Protein AF-A0A914SF68-F1 (afdb_monomer_lite)

pLDDT: mean 93.03, std 9.82, range [48.0, 98.44]

Radius of gyration: 13.91 Å; chains: 1; bounding box: 31×33×35 Å

Sequence (64 aa):
MGGQLKPVTIWTSQDSGDYSKEVWAPKIHFIDNKFYIYFAADNGTNDFHRIYCLENPSNDSTTG

Foldseek 3Di:
DDDDDDDADQDAADCFDAARADWDDWDWDQDPQKIKIWTWGGGPDCVSIDIDIDIGNDNDSRDD

Structure (mmCIF, N/CA/C/O backbone):
data_AF-A0A914SF68-F1
#
_entry.id   AF-A0A914SF68-F1
#
loop_
_atom_site.group_PDB
_atom_site.id
_atom_site.type_symbol
_atom_site.label_atom_id
_atom_site.label_alt_id
_atom_site.label_comp_id
_atom_site.label_asym_id
_atom_site.label_entity_id
_atom_site.label_seq_id
_atom_site.pdbx_PDB_ins_code
_atom_site.Cartn_x
_atom_site.Cartn_y
_atom_site.Cartn_z
_atom_site.occupancy
_atom_site.B_iso_or_equiv
_atom_site.auth_seq_id
_atom_site.auth_comp_id
_ato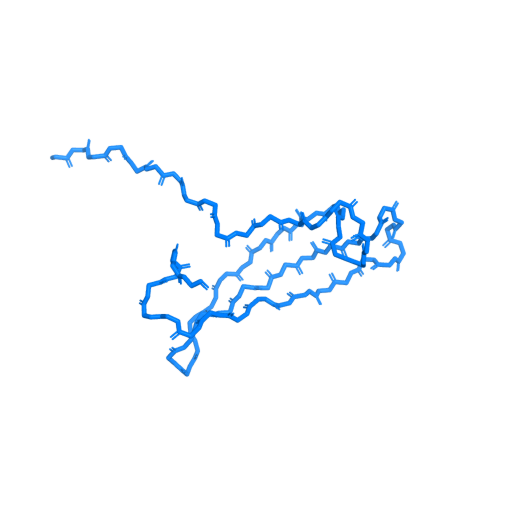m_site.auth_asym_id
_atom_site.auth_atom_id
_atom_site.pdbx_PDB_model_num
ATOM 1 N N . MET A 1 1 ? -10.470 26.346 19.243 1.00 48.00 1 MET A N 1
ATOM 2 C CA . MET A 1 1 ? -9.416 25.415 19.700 1.00 48.00 1 MET A CA 1
ATOM 3 C C . MET A 1 1 ? -8.823 24.763 18.460 1.00 48.00 1 MET A C 1
ATOM 5 O O . MET A 1 1 ? -9.487 23.932 17.863 1.00 48.00 1 MET A O 1
ATOM 9 N N . GLY A 1 2 ? -7.661 25.226 17.993 1.00 54.19 2 GLY A N 1
ATOM 10 C CA . GLY A 1 2 ? -6.996 24.682 16.804 1.00 54.19 2 GLY A CA 1
ATOM 11 C C . GLY A 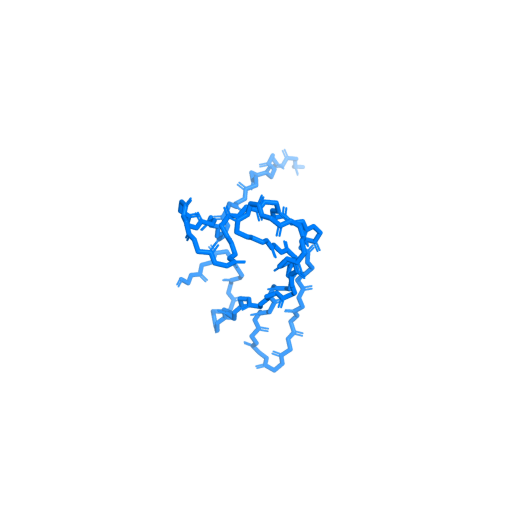1 2 ? -5.859 23.764 17.228 1.00 54.19 2 GLY A C 1
ATOM 12 O O . GLY A 1 2 ? -4.740 24.231 17.406 1.00 54.19 2 GLY A O 1
ATOM 13 N N . GLY A 1 3 ? -6.156 22.488 17.466 1.00 71.75 3 GLY A N 1
ATOM 14 C CA . GLY A 1 3 ? -5.113 21.487 17.675 1.00 71.75 3 GLY A CA 1
ATOM 15 C C . GLY A 1 3 ? -4.394 21.219 16.356 1.00 71.75 3 GLY A C 1
ATOM 16 O O . GLY A 1 3 ? -5.042 21.004 15.334 1.00 71.75 3 GLY A O 1
ATOM 17 N N . GLN A 1 4 ? -3.063 21.246 16.365 1.00 73.81 4 GLN A N 1
ATOM 18 C CA . GLN A 1 4 ? -2.271 20.816 15.219 1.00 73.81 4 GLN A CA 1
ATOM 19 C C . GLN A 1 4 ? -2.421 19.299 15.076 1.00 73.81 4 GLN A C 1
ATOM 21 O O . GLN A 1 4 ? -1.987 18.544 15.947 1.00 73.81 4 GLN A O 1
ATOM 26 N N . LEU A 1 5 ? -3.050 18.853 13.992 1.00 82.88 5 LEU A N 1
ATOM 27 C CA . LEU A 1 5 ? -3.114 17.433 13.667 1.00 82.88 5 LEU A CA 1
ATOM 28 C C . LEU A 1 5 ? -1.711 16.969 13.269 1.00 82.88 5 LEU A C 1
ATOM 30 O O . LEU A 1 5 ? -1.099 17.535 12.361 1.00 82.88 5 LEU A O 1
ATOM 34 N N . LYS A 1 6 ? -1.186 15.962 13.972 1.00 88.00 6 LYS A N 1
ATOM 35 C CA . LYS A 1 6 ? 0.056 15.292 13.584 1.00 88.00 6 LYS A CA 1
ATOM 36 C C . LYS A 1 6 ? -0.293 14.119 12.668 1.00 88.00 6 LYS A C 1
ATOM 38 O O . LYS A 1 6 ? -1.141 13.316 13.055 1.00 88.00 6 LYS A O 1
ATOM 43 N N . PRO A 1 7 ? 0.327 14.008 11.482 1.00 90.06 7 PRO A N 1
ATOM 44 C CA . PRO A 1 7 ? 0.154 12.824 10.657 1.00 90.06 7 PRO A CA 1
ATOM 45 C C . PRO A 1 7 ? 0.692 11.596 11.399 1.00 90.06 7 PRO A C 1
ATOM 47 O O . PRO A 1 7 ? 1.708 11.681 12.093 1.00 90.06 7 PRO A O 1
ATOM 50 N N . VAL A 1 8 ? 0.007 10.465 11.242 1.00 92.50 8 VAL A N 1
ATOM 51 C CA . VAL A 1 8 ? 0.441 9.165 11.761 1.00 92.50 8 VAL A CA 1
ATOM 52 C C . VAL A 1 8 ? 0.811 8.283 10.578 1.00 92.50 8 VAL A C 1
ATOM 54 O O . VAL A 1 8 ? 0.009 8.099 9.662 1.00 92.50 8 VAL A O 1
ATOM 57 N N . THR A 1 9 ? 2.025 7.739 10.597 1.00 94.50 9 THR A N 1
ATOM 58 C CA . THR A 1 9 ? 2.441 6.702 9.651 1.00 94.50 9 THR A CA 1
ATOM 59 C C . THR A 1 9 ? 1.902 5.367 10.139 1.00 94.50 9 THR A C 1
ATOM 61 O O . THR A 1 9 ? 2.296 4.903 11.204 1.00 94.50 9 THR A O 1
ATOM 64 N N . ILE A 1 10 ? 1.010 4.758 9.364 1.00 94.81 10 ILE A N 1
ATOM 65 C CA . ILE A 1 10 ? 0.385 3.471 9.710 1.00 94.81 10 ILE A CA 1
ATOM 66 C C . ILE A 1 10 ? 1.113 2.269 9.103 1.00 94.81 10 ILE A C 1
ATOM 68 O O . ILE A 1 10 ? 0.904 1.139 9.525 1.00 94.81 10 ILE A O 1
ATOM 72 N N . TRP A 1 11 ? 1.959 2.501 8.100 1.00 96.12 11 TRP A N 1
ATOM 73 C CA . TRP A 1 11 ? 2.731 1.462 7.436 1.00 96.12 11 TRP A CA 1
ATOM 74 C C . TRP A 1 11 ? 3.916 2.073 6.688 1.00 96.12 11 TRP A C 1
ATOM 76 O O . TRP A 1 11 ? 3.813 3.177 6.149 1.00 96.12 11 TRP A O 1
ATOM 86 N N . THR A 1 12 ? 5.012 1.321 6.630 1.00 96.06 12 THR A N 1
ATOM 87 C CA . THR A 1 12 ? 6.204 1.630 5.837 1.00 96.06 12 THR A CA 1
ATOM 88 C C . THR A 1 12 ? 6.539 0.401 5.004 1.00 96.06 12 THR A C 1
ATOM 90 O O . THR A 1 12 ? 6.486 -0.722 5.511 1.00 96.06 12 THR A O 1
ATOM 93 N N . SER A 1 13 ? 6.887 0.602 3.735 1.00 95.94 13 SER A N 1
ATOM 94 C CA . SER A 1 13 ? 7.324 -0.490 2.872 1.00 95.94 13 SER A CA 1
ATOM 95 C C . SER A 1 13 ? 8.616 -1.126 3.381 1.00 95.94 13 SER A C 1
ATOM 97 O O . SER A 1 13 ? 9.430 -0.489 4.047 1.00 95.94 13 SER A O 1
ATOM 99 N N . GLN A 1 14 ? 8.809 -2.404 3.059 1.00 95.19 14 GLN A N 1
ATOM 100 C CA . GLN A 1 14 ? 10.086 -3.074 3.299 1.00 95.19 14 GLN A CA 1
ATOM 101 C C . GLN A 1 14 ? 11.155 -2.540 2.338 1.00 95.19 14 GLN A C 1
ATOM 103 O O . GLN A 1 14 ? 10.837 -1.948 1.307 1.00 95.19 14 GLN A O 1
ATOM 108 N N . ASP A 1 15 ? 12.427 -2.800 2.638 1.00 95.88 15 ASP A N 1
ATOM 109 C CA . ASP A 1 15 ? 13.542 -2.330 1.807 1.00 95.88 15 ASP A CA 1
ATOM 110 C C . ASP A 1 15 ? 13.593 -2.998 0.421 1.00 95.88 15 ASP A C 1
ATOM 112 O O . ASP A 1 15 ? 14.116 -2.408 -0.533 1.00 95.88 15 ASP A O 1
ATOM 116 N N . SER A 1 16 ? 13.043 -4.215 0.313 1.00 96.69 16 SER A N 1
ATOM 117 C CA . SER A 1 16 ? 13.015 -5.054 -0.893 1.00 96.69 16 SER A CA 1
ATOM 118 C C . SER A 1 16 ? 11.726 -5.887 -0.982 1.00 96.69 16 SER A C 1
ATOM 120 O O . SER A 1 16 ? 11.004 -6.011 0.007 1.00 96.69 16 SER A O 1
ATOM 122 N N . GLY A 1 17 ? 11.428 -6.436 -2.164 1.00 96.31 17 GLY A N 1
ATOM 123 C CA . GLY A 1 17 ? 10.209 -7.210 -2.444 1.00 96.31 17 GLY A CA 1
ATOM 124 C C . GLY A 1 17 ? 9.200 -6.468 -3.328 1.00 96.31 17 GLY A C 1
ATOM 125 O O . GLY A 1 17 ? 9.414 -5.314 -3.696 1.00 96.31 17 GLY A O 1
ATOM 126 N N . ASP A 1 18 ? 8.095 -7.131 -3.669 1.00 96.69 18 ASP A N 1
ATOM 127 C CA . ASP A 1 18 ? 7.160 -6.697 -4.725 1.00 96.69 18 ASP A CA 1
ATOM 128 C C . ASP A 1 18 ? 6.366 -5.410 -4.423 1.00 96.69 18 ASP A C 1
ATOM 130 O O . ASP A 1 18 ? 5.769 -4.829 -5.328 1.00 96.69 18 ASP A O 1
ATOM 134 N N . TYR A 1 19 ? 6.383 -4.943 -3.172 1.00 96.62 19 TYR A N 1
ATOM 135 C CA . TYR A 1 19 ? 5.715 -3.722 -2.696 1.00 96.62 19 TYR A CA 1
ATOM 136 C C . TYR A 1 19 ? 6.689 -2.745 -2.002 1.00 96.62 19 TYR A C 1
ATOM 138 O O . TYR A 1 19 ? 6.305 -1.994 -1.104 1.00 96.62 19 TYR A O 1
ATOM 146 N N . SER A 1 20 ? 7.976 -2.799 -2.358 1.00 97.62 20 SER A N 1
ATOM 147 C CA . SER A 1 20 ? 9.059 -2.087 -1.657 1.00 97.62 20 SER A CA 1
ATOM 148 C C . SER A 1 20 ? 9.405 -0.707 -2.215 1.00 97.62 20 SER A C 1
ATOM 150 O O . SER A 1 20 ? 10.048 0.084 -1.518 1.00 97.62 20 SER A O 1
ATOM 152 N N . LYS A 1 21 ? 9.018 -0.413 -3.459 1.00 97.75 21 LYS A N 1
ATOM 153 C CA . LYS A 1 21 ? 9.339 0.825 -4.181 1.00 97.75 21 LYS A CA 1
ATOM 154 C C . LYS A 1 21 ? 8.082 1.446 -4.786 1.00 97.75 21 LYS A C 1
ATOM 156 O O . LYS A 1 21 ? 7.048 0.794 -4.906 1.00 97.75 21 LYS A O 1
ATOM 161 N N . GLU A 1 22 ? 8.195 2.734 -5.111 1.00 97.38 22 GLU A N 1
ATOM 162 C CA . GLU A 1 22 ? 7.165 3.523 -5.801 1.00 97.38 22 GLU A CA 1
ATOM 163 C C . GLU A 1 22 ? 5.755 3.408 -5.184 1.00 97.38 22 GLU A C 1
ATOM 165 O O . GLU A 1 22 ? 4.771 3.152 -5.868 1.00 97.38 22 GLU A O 1
ATOM 170 N N . VAL A 1 23 ? 5.644 3.599 -3.861 1.00 97.75 23 VAL A N 1
ATOM 171 C CA . VAL A 1 23 ? 4.365 3.512 -3.127 1.00 97.75 23 VAL A CA 1
ATOM 172 C C . VAL A 1 23 ? 3.462 4.702 -3.450 1.00 97.75 23 VAL A C 1
ATOM 174 O O . VAL A 1 23 ? 3.712 5.821 -2.992 1.00 97.75 23 VAL A O 1
ATOM 177 N N . TRP A 1 24 ? 2.387 4.472 -4.201 1.00 97.56 24 TRP A N 1
ATOM 178 C CA . TRP A 1 24 ? 1.549 5.529 -4.764 1.00 97.56 24 TRP A CA 1
ATOM 179 C C . TRP A 1 24 ? 0.062 5.420 -4.400 1.00 97.56 24 TRP A C 1
ATOM 181 O O . TRP A 1 24 ? -0.504 4.342 -4.209 1.00 97.56 24 TRP A O 1
ATOM 191 N N . ALA A 1 25 ? -0.572 6.599 -4.373 1.00 97.25 25 ALA A N 1
ATOM 192 C CA . ALA A 1 25 ? -2.021 6.819 -4.365 1.00 97.25 25 ALA A CA 1
ATOM 193 C C . ALA A 1 25 ? -2.835 5.961 -3.367 1.00 97.25 25 ALA A C 1
ATOM 195 O O . ALA A 1 25 ? -3.827 5.344 -3.774 1.00 97.25 25 ALA A O 1
ATOM 196 N N . PRO A 1 26 ? -2.476 5.931 -2.067 1.00 97.31 26 PRO A N 1
ATOM 197 C CA . PRO A 1 26 ? -3.223 5.150 -1.094 1.00 97.31 26 PRO A CA 1
ATOM 198 C C . PRO A 1 26 ? -4.666 5.655 -0.950 1.00 97.31 26 PRO A C 1
ATOM 200 O O . PRO A 1 26 ? -4.923 6.862 -0.897 1.00 97.31 26 PRO A O 1
ATOM 203 N N . LYS A 1 27 ? -5.611 4.720 -0.835 1.00 98.06 27 LYS A N 1
ATOM 204 C CA . LYS A 1 27 ? -7.015 4.973 -0.491 1.00 98.06 27 LYS A CA 1
ATOM 205 C C . LYS A 1 27 ? -7.438 4.085 0.666 1.00 98.06 27 LYS A C 1
ATOM 207 O O . LYS A 1 27 ? -7.213 2.878 0.634 1.00 98.06 27 LYS A O 1
ATOM 212 N N . ILE A 1 28 ? -8.084 4.687 1.657 1.00 96.88 28 ILE A N 1
ATOM 213 C CA . ILE A 1 28 ? -8.622 3.991 2.825 1.00 96.88 28 ILE A CA 1
ATOM 214 C C . ILE A 1 28 ? -10.128 3.776 2.678 1.00 96.88 28 ILE A C 1
ATOM 216 O O . ILE A 1 28 ? -10.864 4.682 2.286 1.00 96.88 28 ILE A O 1
ATOM 220 N N . HIS A 1 29 ? -10.577 2.571 3.015 1.00 97.31 29 HIS A N 1
ATOM 221 C CA . HIS A 1 29 ? -11.978 2.178 3.073 1.00 97.31 29 HIS A CA 1
ATOM 222 C C . HIS A 1 29 ? -12.277 1.529 4.424 1.00 97.31 29 HIS A C 1
ATOM 224 O O . HIS A 1 29 ? -11.422 0.849 4.986 1.00 97.31 29 HIS A O 1
ATOM 230 N N . PHE A 1 30 ? -13.497 1.718 4.922 1.00 97.06 30 PHE A N 1
ATOM 231 C CA . PHE A 1 30 ? -14.012 1.000 6.084 1.00 97.06 30 PHE A CA 1
ATOM 232 C C . PHE A 1 30 ? -15.163 0.103 5.631 1.00 97.06 30 PHE A C 1
ATOM 234 O O . PHE A 1 30 ? -16.181 0.603 5.150 1.00 97.06 30 PHE A O 1
ATOM 241 N N . ILE A 1 31 ? -14.957 -1.211 5.701 1.00 97.44 31 ILE A N 1
ATOM 242 C CA . ILE A 1 31 ? -15.855 -2.241 5.162 1.00 97.44 31 ILE A CA 1
ATOM 243 C C . ILE A 1 31 ? -15.905 -3.370 6.190 1.00 97.44 31 ILE A C 1
ATOM 245 O O . ILE A 1 31 ? -14.862 -3.763 6.703 1.00 97.44 31 ILE A O 1
ATOM 249 N N . ASP A 1 32 ? -17.101 -3.858 6.520 1.00 96.81 32 ASP A N 1
ATOM 250 C CA . ASP A 1 32 ? -17.310 -4.982 7.447 1.00 96.81 32 ASP A CA 1
ATOM 251 C C . ASP A 1 32 ? -16.506 -4.874 8.755 1.00 96.81 32 ASP A C 1
ATOM 253 O O . ASP A 1 32 ? -15.841 -5.811 9.193 1.00 96.81 32 ASP A O 1
ATOM 257 N N . ASN A 1 33 ? -16.567 -3.693 9.381 1.00 96.19 33 ASN A N 1
ATOM 258 C CA . ASN A 1 33 ? -15.889 -3.374 10.641 1.00 96.19 33 ASN A CA 1
ATOM 259 C C . ASN A 1 33 ? -14.352 -3.452 10.599 1.00 96.19 33 ASN A 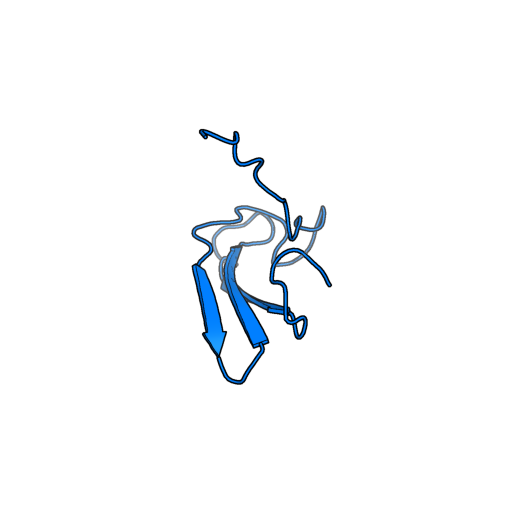C 1
ATOM 261 O O . ASN A 1 33 ? -13.721 -3.553 11.649 1.00 96.19 33 ASN A O 1
ATOM 265 N N . LYS A 1 34 ? -13.742 -3.357 9.414 1.00 97.44 34 LYS A N 1
ATOM 266 C CA . LYS A 1 34 ? -12.287 -3.318 9.241 1.00 97.44 34 LYS A CA 1
ATOM 267 C C . LYS A 1 34 ? -11.857 -2.190 8.316 1.00 97.44 34 LYS A C 1
ATOM 269 O O . LYS A 1 34 ? -12.604 -1.759 7.433 1.00 97.44 34 LYS A O 1
ATOM 274 N N . PHE A 1 35 ? -10.624 -1.731 8.495 1.00 97.88 35 PHE A N 1
ATOM 275 C CA . PHE A 1 35 ? -9.984 -0.805 7.572 1.00 97.88 35 PHE A CA 1
ATOM 276 C C . PHE A 1 35 ? -9.222 -1.564 6.489 1.00 97.88 35 PHE A C 1
ATOM 278 O O . PHE A 1 35 ? -8.476 -2.497 6.777 1.00 97.88 35 PHE A O 1
ATOM 285 N N . TYR A 1 36 ? -9.374 -1.106 5.250 1.00 98.00 36 TYR A N 1
ATOM 286 C CA . TYR A 1 36 ? -8.640 -1.587 4.087 1.00 98.00 36 TYR A CA 1
ATOM 287 C C . TYR A 1 36 ? -7.928 -0.416 3.422 1.00 98.00 36 TYR A C 1
ATOM 289 O O . TYR A 1 36 ? -8.577 0.549 3.008 1.00 98.00 36 TYR A O 1
ATOM 297 N N . ILE A 1 37 ? -6.603 -0.489 3.311 1.00 98.00 37 ILE A N 1
ATOM 298 C CA . ILE A 1 37 ? -5.802 0.505 2.590 1.00 98.00 37 ILE A CA 1
ATOM 299 C C . ILE A 1 37 ? -5.310 -0.114 1.291 1.00 98.00 37 ILE A C 1
ATOM 301 O O . ILE A 1 37 ? -4.472 -1.012 1.309 1.00 98.00 37 ILE A O 1
ATOM 305 N N . TYR A 1 38 ? -5.818 0.386 0.169 1.00 98.38 38 TYR A N 1
ATOM 306 C CA . TYR A 1 38 ? -5.363 0.011 -1.165 1.00 98.38 38 TYR A CA 1
ATOM 307 C C . TYR A 1 38 ? -4.312 1.001 -1.641 1.00 98.38 38 TYR A C 1
ATOM 309 O O . TYR A 1 38 ? -4.535 2.207 -1.562 1.00 98.38 38 TYR A O 1
ATOM 317 N N . PHE A 1 39 ? -3.193 0.509 -2.156 1.00 98.31 39 PHE A N 1
ATOM 318 C CA . PHE A 1 39 ? -2.112 1.333 -2.697 1.00 98.31 39 PHE A CA 1
ATOM 319 C C . PHE A 1 39 ? -1.448 0.621 -3.872 1.00 98.31 39 PHE A C 1
ATOM 321 O O . PHE A 1 39 ? -1.618 -0.586 -4.044 1.00 98.31 39 PHE A O 1
ATOM 328 N N . ALA A 1 40 ? -0.709 1.368 -4.684 1.00 98.38 40 ALA A N 1
ATOM 329 C CA . ALA A 1 40 ? 0.081 0.815 -5.774 1.00 98.38 40 ALA A CA 1
ATOM 330 C C . ALA A 1 40 ? 1.570 0.816 -5.389 1.00 98.38 40 ALA A C 1
ATOM 332 O O . ALA A 1 40 ? 2.007 1.739 -4.703 1.00 98.38 40 ALA A O 1
ATOM 333 N N . ALA A 1 41 ? 2.312 -0.233 -5.743 1.00 98.44 41 ALA A N 1
ATOM 334 C CA . ALA A 1 41 ? 3.756 -0.322 -5.514 1.00 98.44 41 ALA A CA 1
ATOM 335 C C . ALA A 1 41 ? 4.412 -1.323 -6.478 1.00 98.44 41 ALA A C 1
ATOM 337 O O . ALA A 1 41 ? 3.721 -2.123 -7.118 1.00 98.44 41 ALA A O 1
ATOM 338 N N . ASP A 1 42 ? 5.743 -1.306 -6.539 1.00 98.00 42 ASP A N 1
ATOM 339 C CA . ASP A 1 42 ? 6.567 -2.280 -7.261 1.00 98.00 42 ASP A CA 1
ATOM 340 C C . ASP A 1 42 ? 7.851 -2.656 -6.489 1.00 98.00 42 ASP A C 1
ATOM 342 O O . ASP A 1 42 ? 8.019 -2.345 -5.305 1.00 98.00 42 ASP A O 1
ATOM 346 N N . ASN A 1 43 ? 8.760 -3.377 -7.153 1.00 97.31 43 ASN A N 1
ATOM 347 C CA . ASN A 1 43 ? 10.070 -3.785 -6.628 1.00 97.31 43 ASN A CA 1
ATOM 348 C C . ASN A 1 43 ? 11.251 -2.949 -7.162 1.00 97.31 43 ASN A C 1
ATOM 350 O O . ASN A 1 43 ? 12.405 -3.360 -7.037 1.00 97.31 43 ASN A O 1
ATOM 354 N N . GLY A 1 44 ? 10.984 -1.793 -7.769 1.00 97.00 44 GLY A N 1
ATOM 355 C CA . GLY A 1 44 ? 11.949 -0.932 -8.457 1.00 97.00 44 GLY A CA 1
ATOM 356 C C . GLY A 1 44 ? 11.918 -1.072 -9.979 1.00 97.00 44 GLY A C 1
ATOM 357 O O . GLY A 1 44 ? 12.654 -0.374 -10.673 1.00 97.00 44 GLY A O 1
ATOM 358 N N . THR A 1 45 ? 11.078 -1.965 -10.508 1.00 97.44 45 THR A N 1
ATOM 359 C CA . THR A 1 45 ? 10.792 -2.086 -11.941 1.00 97.44 45 THR A CA 1
ATOM 360 C C . THR A 1 45 ? 9.302 -1.871 -12.177 1.00 97.44 45 THR A C 1
ATOM 362 O O . THR A 1 45 ? 8.480 -2.699 -11.789 1.00 97.44 45 THR A O 1
ATOM 365 N N . ASN A 1 46 ? 8.958 -0.783 -12.868 1.00 93.94 46 ASN A N 1
ATOM 366 C CA . ASN A 1 46 ? 7.573 -0.342 -13.066 1.00 93.94 46 ASN A CA 1
ATOM 367 C C . ASN A 1 46 ? 6.666 -1.380 -13.767 1.00 93.94 46 ASN A C 1
ATOM 369 O O . ASN A 1 46 ? 5.455 -1.384 -13.571 1.00 93.94 46 ASN A O 1
ATOM 373 N N . ASP A 1 47 ? 7.213 -2.317 -14.543 1.00 97.56 47 ASP A N 1
ATOM 374 C CA . ASP A 1 47 ? 6.417 -3.394 -15.163 1.00 97.56 47 ASP A CA 1
ATOM 375 C C . ASP A 1 47 ? 5.767 -4.330 -14.123 1.00 97.56 47 ASP A C 1
ATOM 377 O O . ASP A 1 47 ? 4.745 -4.986 -14.382 1.00 97.56 47 ASP A O 1
ATOM 381 N N . PHE A 1 48 ? 6.323 -4.365 -12.911 1.00 96.44 48 PHE A N 1
ATOM 382 C CA . PHE A 1 48 ? 5.804 -5.122 -11.776 1.00 96.44 48 PHE A CA 1
ATOM 383 C C . PHE A 1 48 ? 4.917 -4.289 -10.850 1.00 96.44 48 PHE A C 1
ATOM 385 O O . PHE A 1 48 ? 4.552 -4.764 -9.780 1.00 96.44 48 PHE A O 1
ATOM 392 N N . HIS A 1 49 ? 4.500 -3.093 -11.272 1.00 97.88 49 HIS A N 1
ATOM 393 C CA . HIS A 1 49 ? 3.616 -2.251 -10.477 1.00 97.88 49 HIS A CA 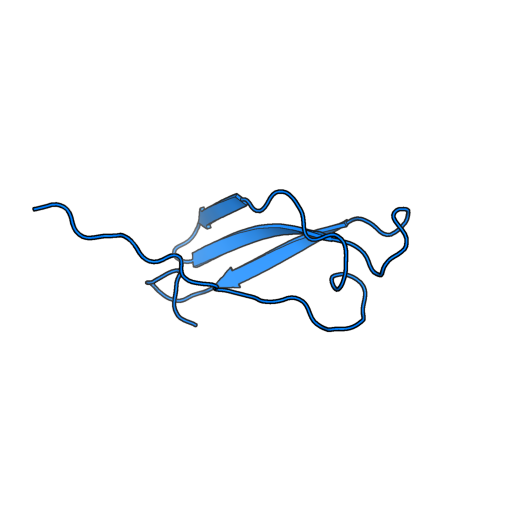1
ATOM 394 C C . HIS A 1 49 ? 2.219 -2.864 -10.361 1.00 97.88 49 HIS A C 1
ATOM 396 O O . HIS A 1 49 ? 1.559 -3.165 -11.363 1.00 97.88 49 HIS A O 1
ATOM 402 N N . ARG A 1 50 ? 1.781 -3.117 -9.127 1.00 98.31 50 ARG A N 1
ATOM 403 C CA . ARG A 1 50 ? 0.512 -3.786 -8.800 1.00 98.31 50 ARG A CA 1
ATOM 404 C C . ARG A 1 50 ? -0.199 -3.059 -7.667 1.00 98.31 50 ARG A C 1
ATOM 406 O O . ARG A 1 50 ? 0.383 -2.220 -6.989 1.00 98.31 50 ARG A O 1
ATOM 413 N N . ILE A 1 51 ? -1.476 -3.389 -7.483 1.00 98.12 51 ILE A N 1
ATOM 414 C CA . ILE A 1 51 ? -2.277 -2.914 -6.354 1.00 98.12 51 ILE A CA 1
ATOM 415 C C . ILE A 1 51 ? -2.146 -3.917 -5.209 1.00 98.12 51 ILE A C 1
ATOM 417 O O . ILE A 1 51 ? -2.375 -5.111 -5.401 1.00 98.12 51 ILE A O 1
ATOM 421 N N . TYR A 1 52 ? -1.836 -3.409 -4.022 1.00 98.25 52 TYR A N 1
ATOM 422 C CA . TYR A 1 52 ? -1.762 -4.152 -2.769 1.00 98.25 52 TYR A CA 1
ATOM 423 C C . TYR A 1 52 ? -2.813 -3.646 -1.784 1.00 98.25 52 TYR A C 1
ATOM 425 O O . TYR A 1 52 ? -3.349 -2.545 -1.934 1.00 98.25 52 TYR A O 1
ATOM 433 N N . CYS A 1 53 ? -3.110 -4.461 -0.772 1.00 97.81 53 CYS A N 1
ATOM 434 C CA . CYS A 1 53 ? -4.075 -4.133 0.267 1.00 97.81 53 CYS A CA 1
ATOM 435 C C . CYS A 1 53 ? -3.512 -4.455 1.654 1.00 97.81 53 CYS A C 1
ATOM 437 O O . CYS A 1 53 ? -3.035 -5.566 1.885 1.00 97.81 53 CYS A O 1
ATOM 439 N N . LEU A 1 54 ? -3.592 -3.487 2.568 1.00 97.19 54 LEU A N 1
ATOM 440 C CA . LEU A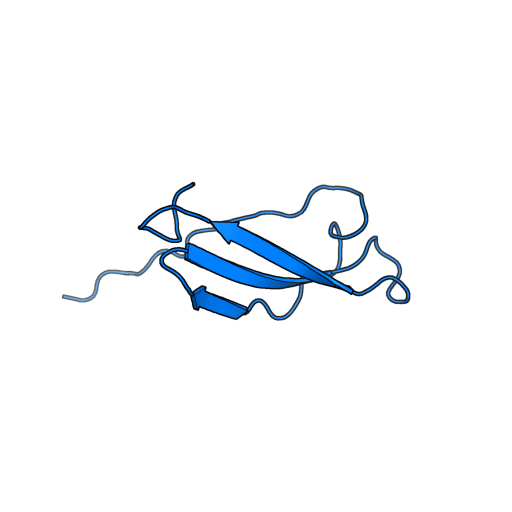 1 54 ? -3.414 -3.704 4.003 1.00 97.19 54 LEU A CA 1
ATOM 441 C C . LEU A 1 54 ? -4.793 -3.847 4.646 1.00 97.19 54 LEU A C 1
ATOM 443 O O . LEU A 1 54 ? -5.663 -3.013 4.400 1.00 97.19 54 LEU A O 1
ATOM 447 N N . GLU A 1 55 ? -4.970 -4.859 5.490 1.00 97.56 55 GLU A N 1
ATOM 448 C CA . GLU A 1 55 ? -6.141 -5.001 6.360 1.00 97.56 55 GLU A CA 1
ATOM 449 C C . GLU A 1 55 ? -5.754 -4.604 7.789 1.00 97.56 55 GLU A C 1
ATOM 451 O O . GLU A 1 55 ? -4.718 -5.034 8.294 1.00 97.56 55 GLU A O 1
ATOM 456 N N . ASN A 1 56 ? -6.604 -3.823 8.452 1.00 97.12 56 ASN A N 1
ATOM 457 C CA . ASN A 1 56 ? -6.497 -3.539 9.876 1.00 97.12 56 ASN A CA 1
ATOM 458 C C . ASN A 1 56 ? -7.850 -3.816 10.572 1.00 97.12 56 ASN A C 1
ATOM 460 O O . ASN A 1 56 ? -8.827 -3.111 10.297 1.00 97.12 56 ASN A O 1
ATOM 464 N N . PRO A 1 57 ? -7.930 -4.826 11.466 1.00 95.19 57 PRO A N 1
ATOM 465 C CA . PRO A 1 57 ? -9.152 -5.173 12.191 1.00 95.19 57 PRO A CA 1
ATOM 466 C C . PRO A 1 57 ? -9.400 -4.317 13.445 1.00 95.19 57 PRO A C 1
ATOM 468 O O . PRO A 1 57 ? -10.396 -4.531 14.134 1.00 95.19 57 PRO A O 1
ATOM 471 N N . SER A 1 58 ? -8.498 -3.392 13.785 1.00 92.88 58 SER A N 1
ATOM 472 C CA . SER A 1 58 ? -8.685 -2.465 14.900 1.00 92.88 58 SER A CA 1
ATOM 473 C C . SER A 1 58 ? -9.841 -1.501 14.628 1.00 92.88 58 SER A C 1
ATOM 475 O O . SER A 1 58 ? -10.081 -1.079 13.497 1.00 92.88 58 SER A O 1
ATOM 477 N N . ASN A 1 59 ? -10.515 -1.080 15.700 1.00 90.00 59 ASN A N 1
ATOM 478 C CA . ASN A 1 59 ? -11.514 -0.011 15.642 1.00 90.00 59 ASN A CA 1
ATOM 479 C C . ASN A 1 59 ? -10.881 1.378 15.434 1.00 90.00 59 ASN A C 1
ATOM 481 O O . ASN A 1 59 ? -11.598 2.336 15.150 1.00 90.00 59 ASN A O 1
ATOM 485 N N . ASP A 1 60 ? -9.557 1.494 15.573 1.00 89.50 60 ASP A N 1
ATOM 486 C CA . ASP A 1 60 ? -8.783 2.699 15.284 1.00 89.50 60 ASP A CA 1
ATOM 487 C C . ASP A 1 60 ? -7.772 2.405 14.168 1.00 89.50 60 ASP A C 1
ATOM 489 O O . ASP A 1 60 ? -6.824 1.642 14.359 1.00 89.50 60 ASP A O 1
ATOM 493 N N . SER A 1 61 ? -7.949 3.064 13.015 1.00 83.94 61 SER A N 1
ATOM 494 C CA . SER A 1 61 ? -7.121 2.885 11.814 1.00 83.94 61 SER A CA 1
ATOM 495 C C . SER A 1 61 ? -5.636 3.191 12.010 1.00 83.94 61 SER A C 1
ATOM 497 O O . SER A 1 61 ? -4.827 2.822 11.163 1.00 83.94 61 SER A O 1
ATOM 499 N N . THR A 1 62 ? -5.278 3.903 13.081 1.00 89.06 62 THR A N 1
ATOM 500 C CA . THR A 1 62 ? -3.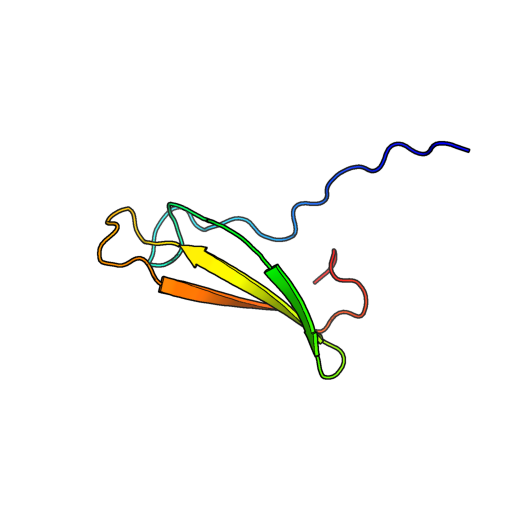897 4.298 13.386 1.00 89.06 62 THR A CA 1
ATOM 501 C C . THR A 1 62 ? -3.158 3.302 14.279 1.00 89.06 62 THR A C 1
ATOM 503 O O . THR A 1 62 ? -1.982 3.501 14.576 1.00 89.06 62 THR A O 1
ATOM 506 N N . THR A 1 63 ? -3.834 2.229 14.693 1.00 80.75 63 THR A N 1
ATOM 507 C CA . THR A 1 63 ? -3.320 1.218 15.625 1.00 80.75 63 THR A CA 1
ATOM 508 C C . THR A 1 63 ? -3.578 -0.187 15.093 1.00 80.75 63 THR A C 1
ATOM 510 O O . THR A 1 63 ? -4.595 -0.410 14.439 1.00 80.75 63 THR A O 1
ATOM 513 N N . GLY A 1 64 ? -2.684 -1.130 15.380 1.00 69.69 64 GLY A N 1
ATOM 514 C CA . GLY A 1 64 ? -2.700 -2.508 14.871 1.00 69.69 64 GLY A CA 1
ATOM 515 C C . GLY A 1 64 ? -1.282 -3.013 14.654 1.00 69.69 64 GLY A C 1
ATOM 516 O O . GLY A 1 64 ? -1.154 -4.190 14.261 1.00 69.69 64 GLY A O 1
#

Secondary structure (DSSP, 8-state):
----PPP-------SSSTTSEEEEEEEEEEETTEEEEEEEEESS-GGG-EEEEEEE-SSSTT--